Protein AF-A0A183HFF6-F1 (afdb_monomer_lite)

pLDDT: mean 70.69, std 12.78, range [40.28, 88.25]

Structure (mmCIF, N/CA/C/O backbone):
data_AF-A0A183HFF6-F1
#
_entry.id   AF-A0A183HFF6-F1
#
loop_
_atom_site.group_PDB
_atom_site.id
_atom_site.type_symbol
_atom_site.label_atom_id
_atom_site.label_alt_id
_atom_site.label_comp_id
_atom_site.label_asym_id
_atom_site.label_entity_id
_atom_site.label_seq_id
_atom_site.pdbx_PDB_ins_code
_atom_site.Cartn_x
_atom_site.Cartn_y
_atom_site.Cartn_z
_atom_site.occupancy
_atom_site.B_iso_or_equiv
_atom_site.auth_seq_id
_atom_site.auth_comp_id
_atom_site.auth_asym_id
_atom_site.auth_atom_id
_atom_site.pdbx_PDB_model_num
ATOM 1 N N . MET A 1 1 ? 23.552 38.661 -39.230 1.00 40.28 1 MET A N 1
ATOM 2 C CA . MET A 1 1 ? 23.634 37.900 -37.961 1.00 40.28 1 MET A CA 1
ATOM 3 C C . MET A 1 1 ? 22.761 36.654 -38.069 1.00 40.28 1 MET A C 1
ATOM 5 O O . MET A 1 1 ? 21.551 36.755 -37.918 1.00 40.28 1 MET A O 1
ATOM 9 N N . GLN A 1 2 ? 23.346 35.498 -38.398 1.00 46.47 2 GLN A N 1
ATOM 10 C CA . GLN A 1 2 ? 22.641 34.210 -38.368 1.00 46.47 2 GLN A CA 1
ATOM 11 C C . GLN A 1 2 ? 22.537 33.746 -36.911 1.00 46.47 2 GLN A C 1
ATOM 13 O O . GLN A 1 2 ? 23.552 33.488 -36.270 1.00 46.47 2 GLN A O 1
ATOM 18 N N . LYS A 1 3 ? 21.316 33.670 -36.371 1.00 45.47 3 LYS A N 1
ATOM 19 C CA . LYS A 1 3 ? 21.068 33.035 -35.072 1.00 45.47 3 LYS A CA 1
ATOM 20 C C . LYS A 1 3 ? 21.167 31.520 -35.260 1.00 45.47 3 LYS A C 1
ATOM 22 O O . LYS A 1 3 ? 20.279 30.909 -35.846 1.00 45.47 3 LYS A O 1
ATOM 27 N N . SER A 1 4 ? 22.256 30.926 -34.785 1.00 53.25 4 SER A N 1
ATOM 28 C CA . SER A 1 4 ? 22.430 29.476 -34.706 1.00 53.25 4 SER A CA 1
ATOM 29 C C . SER A 1 4 ? 21.426 28.892 -33.707 1.00 53.25 4 SER A C 1
ATOM 31 O O . SER A 1 4 ? 21.546 29.116 -32.502 1.00 53.25 4 SER A O 1
ATOM 33 N N . VAL A 1 5 ? 20.429 28.158 -34.200 1.00 58.84 5 VAL A N 1
ATOM 34 C CA . VAL A 1 5 ? 19.501 27.386 -33.365 1.00 58.84 5 VAL A CA 1
ATOM 35 C C . VAL A 1 5 ? 20.259 26.171 -32.832 1.00 58.84 5 VAL A C 1
ATOM 37 O O . VAL A 1 5 ? 20.503 25.211 -33.560 1.00 58.84 5 VAL A O 1
ATOM 40 N N . GLN A 1 6 ? 20.671 26.218 -31.564 1.00 55.16 6 GLN A N 1
ATOM 41 C CA . GLN A 1 6 ? 21.187 25.040 -30.872 1.00 55.16 6 GLN A CA 1
ATOM 42 C C . GLN A 1 6 ? 20.008 24.122 -30.553 1.00 55.16 6 GLN A C 1
ATOM 44 O O . GLN A 1 6 ? 19.280 24.322 -29.583 1.00 55.16 6 GLN A O 1
ATOM 49 N N . VAL A 1 7 ? 19.800 23.117 -31.401 1.00 54.78 7 VAL A N 1
ATOM 50 C CA . VAL A 1 7 ? 18.898 22.007 -31.098 1.00 54.78 7 VAL A CA 1
ATOM 51 C C . VAL A 1 7 ? 19.571 21.186 -30.005 1.00 54.78 7 VAL A C 1
ATOM 53 O O . VAL A 1 7 ? 20.478 20.397 -30.271 1.00 54.78 7 VAL A O 1
ATOM 56 N N . ALA A 1 8 ? 19.161 21.406 -28.756 1.00 52.81 8 ALA A N 1
ATOM 57 C CA . ALA A 1 8 ? 19.551 20.546 -27.654 1.00 52.81 8 ALA A CA 1
ATOM 58 C C . ALA A 1 8 ? 19.137 19.112 -28.009 1.00 52.81 8 ALA A C 1
ATOM 60 O O . ALA A 1 8 ? 17.949 18.816 -28.157 1.00 52.81 8 ALA A O 1
ATOM 61 N N . LYS A 1 9 ? 20.116 18.214 -28.170 1.00 52.69 9 LYS A N 1
ATOM 62 C CA . LYS A 1 9 ? 19.871 16.770 -28.190 1.00 52.69 9 LYS A CA 1
ATOM 63 C C . LYS A 1 9 ? 19.366 16.395 -26.802 1.00 52.69 9 LYS A C 1
ATOM 65 O O . LYS A 1 9 ? 20.148 16.037 -25.927 1.00 52.69 9 LYS A O 1
ATOM 70 N N . VAL A 1 10 ? 18.056 16.520 -26.596 1.00 55.03 10 VAL A N 1
ATOM 71 C CA . VAL A 1 10 ? 17.360 15.923 -25.462 1.00 55.03 10 VAL A CA 1
ATOM 72 C C . VAL A 1 10 ? 17.579 14.428 -25.616 1.00 55.03 10 VAL A C 1
ATOM 74 O O . VAL A 1 10 ? 16.959 13.775 -26.455 1.00 55.03 10 VAL A O 1
ATOM 77 N N . GLY A 1 11 ? 18.566 13.911 -24.882 1.00 50.16 11 GLY A N 1
ATOM 78 C CA . GLY A 1 11 ? 18.836 12.489 -24.802 1.00 50.16 11 GLY A CA 1
ATOM 79 C C . GLY A 1 11 ? 17.521 11.804 -24.482 1.00 50.16 11 GLY A C 1
ATOM 80 O O . GLY A 1 11 ? 16.907 12.078 -23.451 1.00 50.16 11 GLY A O 1
ATOM 81 N N . ARG A 1 12 ? 17.051 10.971 -25.410 1.00 54.78 12 ARG A N 1
ATOM 82 C CA . ARG A 1 12 ? 15.852 10.159 -25.245 1.00 54.78 12 ARG A CA 1
ATOM 83 C C . ARG A 1 12 ? 16.177 9.184 -24.117 1.00 54.78 12 ARG A C 1
ATOM 85 O O . ARG A 1 12 ? 16.745 8.125 -24.359 1.00 54.78 12 ARG A O 1
ATOM 92 N N . LYS A 1 13 ? 15.925 9.591 -22.870 1.00 59.59 13 LYS A N 1
ATOM 93 C CA . LYS A 1 13 ? 16.013 8.727 -21.695 1.00 59.59 13 LYS A CA 1
ATOM 94 C C . LYS A 1 13 ? 14.984 7.638 -21.968 1.00 59.59 13 LYS A C 1
ATOM 96 O O . LYS A 1 13 ? 13.787 7.909 -21.921 1.00 59.59 13 LYS A O 1
ATOM 101 N N . GLY A 1 14 ? 15.458 6.491 -22.457 1.00 55.66 14 GLY A N 1
ATOM 102 C CA . GLY A 1 14 ? 14.605 5.427 -22.967 1.00 55.66 14 GLY A CA 1
ATOM 103 C C . GLY A 1 14 ? 13.531 5.121 -21.936 1.00 55.66 14 GLY A C 1
ATOM 104 O O . GLY A 1 14 ? 13.846 4.943 -20.759 1.00 55.66 14 GLY A O 1
ATOM 105 N N . PHE A 1 15 ? 12.270 5.138 -22.363 1.00 60.91 15 PHE A N 1
ATOM 106 C CA . PHE A 1 15 ? 11.161 4.720 -21.523 1.00 60.91 15 PHE A CA 1
ATOM 107 C C . PHE A 1 15 ? 11.448 3.290 -21.067 1.00 60.91 15 PHE A C 1
ATOM 109 O O . PHE A 1 15 ? 11.419 2.354 -21.866 1.00 60.91 15 PHE A O 1
ATOM 116 N N . ASN A 1 16 ? 11.805 3.130 -19.795 1.00 72.00 16 ASN A N 1
ATOM 117 C CA . ASN A 1 16 ? 12.087 1.821 -19.236 1.00 72.00 16 ASN A CA 1
ATOM 118 C C . ASN A 1 16 ? 10.746 1.181 -18.868 1.00 72.00 16 ASN A C 1
ATOM 120 O O . ASN A 1 16 ? 10.339 1.207 -17.710 1.00 72.00 16 ASN A O 1
ATOM 124 N N . GLY A 1 17 ? 10.035 0.665 -19.875 1.00 74.44 17 GLY A N 1
ATOM 125 C CA . GLY A 1 17 ? 8.694 0.091 -19.707 1.00 74.44 17 GLY A CA 1
ATOM 126 C C . GLY A 1 17 ? 8.650 -1.044 -18.686 1.00 74.44 17 GLY A C 1
ATOM 127 O O . GLY A 1 17 ? 7.649 -1.226 -18.008 1.00 74.44 17 GLY A O 1
ATOM 128 N N . ARG A 1 18 ? 9.776 -1.732 -18.494 1.00 74.44 18 ARG A N 1
ATOM 129 C CA . ARG A 1 18 ? 9.984 -2.718 -17.432 1.00 74.44 18 ARG A CA 1
ATOM 130 C C . ARG A 1 18 ? 9.870 -2.109 -16.034 1.00 74.44 18 ARG A C 1
ATOM 132 O O . ARG A 1 18 ? 9.138 -2.627 -15.200 1.00 74.44 18 ARG A O 1
ATOM 139 N N . LYS A 1 19 ? 10.517 -0.964 -15.805 1.00 78.19 19 LYS A N 1
ATOM 140 C CA . LYS A 1 19 ? 10.377 -0.215 -14.552 1.00 78.19 19 LYS A CA 1
ATOM 141 C C . LYS A 1 19 ? 8.946 0.296 -14.365 1.00 78.19 19 LYS A C 1
ATOM 143 O O . LYS A 1 19 ? 8.385 0.113 -13.298 1.00 78.19 19 LYS A O 1
ATOM 148 N N . ALA A 1 20 ? 8.348 0.865 -15.413 1.00 80.06 20 ALA A N 1
ATOM 149 C CA . ALA A 1 20 ? 6.973 1.361 -15.351 1.00 80.06 20 ALA A CA 1
ATOM 150 C C . ALA A 1 20 ? 5.967 0.247 -15.004 1.00 80.06 20 ALA A C 1
ATOM 152 O O . ALA A 1 20 ? 5.061 0.460 -14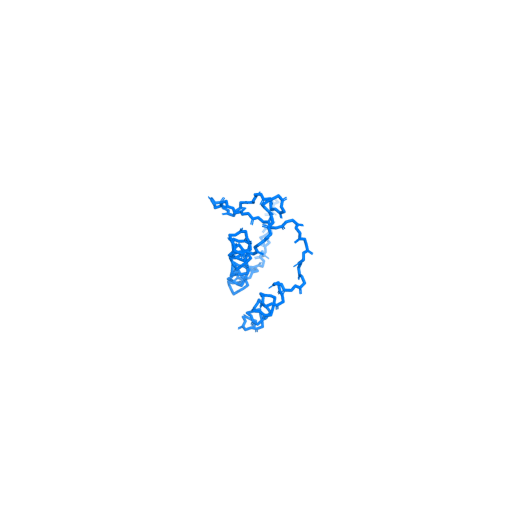.208 1.00 80.06 20 ALA A O 1
ATOM 153 N N . LEU A 1 21 ? 6.161 -0.956 -15.557 1.00 80.50 21 LEU A N 1
ATOM 154 C CA . LEU A 1 21 ? 5.350 -2.126 -15.232 1.00 80.50 21 LEU A CA 1
ATOM 155 C C . LEU A 1 21 ? 5.561 -2.583 -13.784 1.00 80.50 21 LEU A C 1
ATOM 157 O O . LEU A 1 21 ? 4.590 -2.875 -13.097 1.00 80.50 21 LEU A O 1
ATOM 161 N N . ALA A 1 22 ? 6.808 -2.635 -13.308 1.00 76.88 22 ALA A N 1
ATOM 162 C CA . ALA A 1 22 ? 7.101 -3.017 -11.928 1.00 76.88 22 ALA A CA 1
ATOM 163 C C . ALA A 1 22 ? 6.505 -2.028 -10.912 1.00 76.88 22 ALA A C 1
ATOM 165 O O . ALA A 1 22 ? 5.957 -2.456 -9.896 1.00 76.88 22 ALA A O 1
ATOM 166 N N . ASP A 1 23 ? 6.574 -0.727 -11.204 1.00 78.69 23 ASP A N 1
ATOM 167 C CA . ASP A 1 23 ? 5.979 0.324 -10.376 1.00 78.69 23 ASP A CA 1
ATOM 168 C C . ASP A 1 23 ? 4.442 0.180 -10.361 1.00 78.69 23 ASP A C 1
ATOM 170 O O . ASP A 1 23 ? 3.846 0.109 -9.289 1.00 78.69 23 ASP A O 1
ATOM 174 N N . MET A 1 24 ? 3.808 -0.021 -11.524 1.00 83.56 24 MET A N 1
ATOM 175 C CA . MET A 1 24 ? 2.360 -0.264 -11.623 1.00 83.56 24 MET A CA 1
ATOM 176 C C . MET A 1 24 ? 1.911 -1.520 -10.855 1.00 83.56 24 MET A C 1
ATOM 178 O O . MET A 1 24 ? 0.908 -1.492 -10.145 1.00 83.56 24 MET A O 1
ATOM 182 N N . VAL A 1 25 ? 2.632 -2.639 -10.987 1.00 80.94 25 VAL A N 1
ATOM 183 C CA . VAL A 1 25 ? 2.309 -3.889 -10.272 1.00 80.94 25 VAL A CA 1
ATOM 184 C C . VAL A 1 25 ? 2.462 -3.706 -8.763 1.00 80.94 25 VAL A C 1
ATOM 186 O O . VAL A 1 25 ? 1.649 -4.222 -8.001 1.00 80.94 25 VAL A O 1
ATOM 189 N N . THR A 1 26 ? 3.472 -2.949 -8.335 1.00 79.50 26 THR A N 1
ATOM 190 C CA . THR A 1 26 ? 3.694 -2.628 -6.922 1.00 79.50 26 THR A CA 1
ATOM 191 C C . THR A 1 26 ? 2.517 -1.841 -6.347 1.00 79.50 26 THR A C 1
ATOM 193 O O . THR A 1 26 ? 1.946 -2.255 -5.341 1.00 79.50 26 THR A O 1
ATOM 196 N N . GLU A 1 27 ? 2.107 -0.762 -7.019 1.00 80.44 27 GLU A N 1
ATOM 197 C CA . GLU A 1 27 ? 0.962 0.059 -6.605 1.00 80.44 27 GLU A CA 1
ATOM 198 C C . GLU A 1 27 ? -0.331 -0.767 -6.537 1.00 80.44 27 GLU A C 1
ATOM 200 O O . GLU A 1 27 ? -1.098 -0.669 -5.580 1.00 80.44 27 GLU A O 1
ATOM 205 N N . PHE A 1 28 ? -0.558 -1.639 -7.522 1.00 82.50 28 PHE A N 1
ATOM 206 C CA . PHE A 1 28 ? -1.744 -2.490 -7.554 1.00 82.50 28 PHE A CA 1
ATOM 207 C C . PHE A 1 28 ? -1.785 -3.496 -6.394 1.00 82.50 28 PHE A C 1
ATOM 209 O O . PHE A 1 28 ? -2.831 -3.689 -5.769 1.00 82.50 28 PHE A O 1
ATOM 216 N N . LEU A 1 29 ? -0.647 -4.120 -6.075 1.00 79.12 29 LEU A N 1
ATOM 217 C CA . LEU A 1 29 ? -0.542 -5.039 -4.941 1.00 79.12 29 LEU A CA 1
ATOM 218 C C . LEU A 1 29 ? -0.765 -4.323 -3.608 1.00 79.12 29 LEU A C 1
ATOM 220 O O . LEU A 1 29 ? -1.414 -4.882 -2.723 1.00 79.12 29 LEU A O 1
ATOM 224 N N . GLU A 1 30 ? -0.287 -3.089 -3.467 1.00 79.19 30 GLU A N 1
ATOM 225 C CA . GLU A 1 30 ? -0.508 -2.280 -2.266 1.00 79.19 30 GLU A CA 1
ATOM 226 C C . GLU A 1 30 ? -2.002 -1.967 -2.061 1.00 79.19 30 GLU A C 1
ATOM 228 O O . GLU A 1 30 ? -2.535 -2.181 -0.970 1.00 79.19 30 GLU A O 1
ATOM 233 N N . ILE A 1 31 ? -2.719 -1.587 -3.127 1.00 83.69 31 ILE A N 1
ATOM 234 C CA . ILE A 1 31 ? -4.172 -1.339 -3.087 1.00 83.69 31 ILE A CA 1
ATOM 235 C C . ILE A 1 31 ? -4.95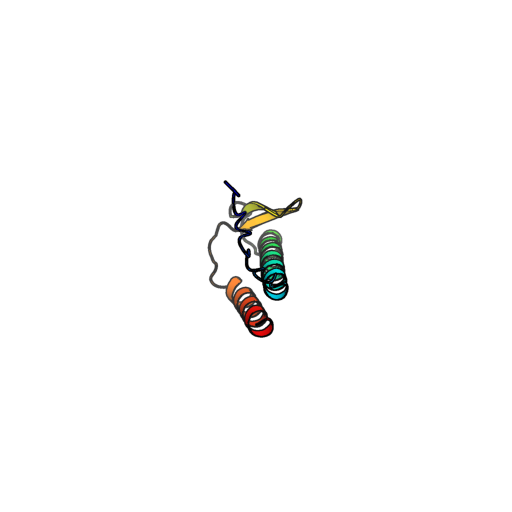1 -2.599 -2.682 1.00 83.69 31 ILE A C 1
ATOM 237 O O . ILE A 1 31 ? -5.831 -2.537 -1.815 1.00 83.69 31 ILE A O 1
ATOM 241 N N . ILE A 1 32 ? -4.634 -3.753 -3.284 1.00 83.00 32 ILE A N 1
ATOM 242 C CA . ILE A 1 32 ? -5.280 -5.028 -2.930 1.00 83.00 32 ILE A CA 1
ATOM 243 C C . ILE A 1 32 ? -5.044 -5.345 -1.457 1.00 83.00 32 ILE A C 1
ATOM 245 O O . ILE A 1 32 ? -5.971 -5.732 -0.751 1.00 83.00 32 ILE A O 1
ATOM 249 N N . SER A 1 33 ? -3.820 -5.152 -0.981 1.00 78.88 33 SER A N 1
ATOM 250 C CA . SER A 1 33 ? -3.438 -5.498 0.387 1.00 78.88 33 SER A CA 1
ATOM 251 C C . SER A 1 33 ? -4.191 -4.661 1.409 1.00 78.88 33 SER A C 1
ATOM 253 O O . SER A 1 33 ? -4.755 -5.204 2.356 1.00 78.88 33 SER A O 1
ATOM 255 N N . HIS A 1 34 ? -4.293 -3.356 1.169 1.00 79.88 34 HIS A N 1
ATOM 256 C CA . HIS A 1 34 ? -5.113 -2.460 1.974 1.00 79.88 34 HIS A CA 1
ATOM 257 C C . HIS A 1 34 ? -6.597 -2.841 1.958 1.00 79.88 34 HIS A C 1
ATOM 259 O O . HIS A 1 34 ? -7.238 -2.875 3.006 1.00 79.88 34 HIS A O 1
ATOM 265 N N . THR A 1 35 ? -7.125 -3.223 0.795 1.00 82.94 35 THR A N 1
ATOM 266 C CA . THR A 1 35 ? -8.515 -3.679 0.663 1.00 82.94 35 THR A CA 1
ATOM 267 C C . THR A 1 35 ? -8.767 -4.969 1.447 1.00 82.94 35 THR A C 1
ATOM 269 O O . THR A 1 35 ? -9.785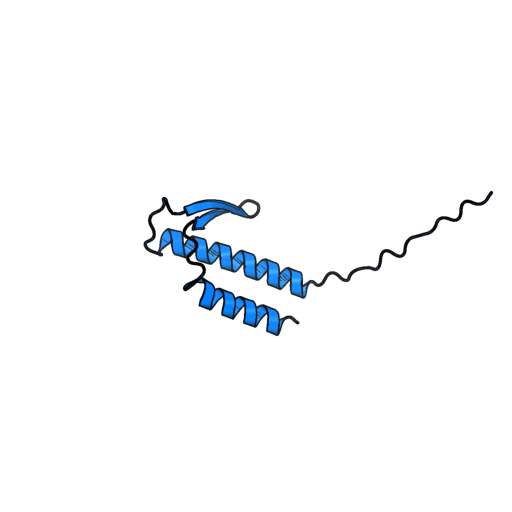 -5.092 2.127 1.00 82.94 35 THR A O 1
ATOM 272 N N . VAL A 1 36 ? -7.842 -5.931 1.385 1.00 82.00 36 VAL A N 1
ATOM 273 C CA . VAL A 1 36 ? -7.928 -7.187 2.141 1.00 82.00 36 VAL A CA 1
ATOM 274 C C . VAL A 1 36 ? -7.833 -6.918 3.642 1.00 82.00 36 VAL A C 1
ATOM 276 O O . VAL A 1 36 ? -8.633 -7.456 4.402 1.00 82.00 36 VAL A O 1
ATOM 279 N N . LEU A 1 37 ? -6.916 -6.049 4.070 1.00 79.50 37 LEU A N 1
ATOM 280 C CA . LEU A 1 37 ? -6.779 -5.642 5.471 1.00 79.50 37 LEU A CA 1
ATOM 281 C C . LEU A 1 37 ? -8.045 -4.958 5.996 1.00 79.50 37 LEU A C 1
ATOM 283 O O . LEU A 1 37 ? -8.482 -5.272 7.099 1.00 79.50 37 LEU A O 1
ATOM 287 N N . PHE A 1 38 ? -8.662 -4.084 5.202 1.00 82.50 38 PHE A N 1
ATOM 288 C CA . PHE A 1 38 ? -9.892 -3.393 5.582 1.00 82.50 38 PHE A CA 1
ATOM 289 C C . PHE A 1 38 ? -11.083 -4.350 5.725 1.00 82.50 38 PHE A C 1
ATOM 291 O O . PHE A 1 38 ? -11.833 -4.271 6.692 1.00 82.50 38 PHE A O 1
ATOM 298 N N . ASN A 1 39 ? -11.256 -5.275 4.776 1.00 82.75 39 ASN A N 1
ATOM 299 C CA . ASN A 1 39 ? -12.416 -6.172 4.766 1.00 82.75 39 ASN A CA 1
ATOM 300 C C . ASN A 1 39 ? -12.249 -7.405 5.669 1.00 82.75 39 ASN A C 1
ATOM 302 O O . ASN A 1 39 ? -13.241 -7.933 6.167 1.00 82.75 39 ASN A O 1
ATOM 306 N N . TYR A 1 40 ? -11.018 -7.888 5.859 1.00 81.19 40 TYR A N 1
ATOM 307 C CA . TYR A 1 40 ? -10.744 -9.189 6.484 1.00 81.19 40 TYR A CA 1
ATOM 308 C C . TYR A 1 40 ? -9.649 -9.158 7.558 1.00 81.19 40 TYR A C 1
ATOM 310 O O . TYR A 1 40 ? -9.463 -10.152 8.256 1.00 81.19 40 TYR A O 1
ATOM 318 N N . GLY A 1 41 ? -8.912 -8.054 7.708 1.00 71.31 41 GLY A N 1
ATOM 319 C CA . GLY A 1 41 ? -7.754 -7.968 8.605 1.00 71.31 41 GLY A CA 1
ATOM 320 C C . GLY A 1 41 ? -8.095 -7.833 10.089 1.00 71.31 41 GLY A C 1
ATOM 321 O O . GLY A 1 41 ? -7.189 -7.844 10.912 1.00 71.31 41 GLY A O 1
ATOM 322 N N . GLY A 1 42 ? -9.376 -7.694 10.446 1.00 70.81 42 GLY A N 1
ATOM 323 C CA . GLY A 1 42 ? -9.813 -7.553 11.840 1.00 70.81 42 GLY A CA 1
ATOM 324 C C . GLY A 1 42 ? -9.411 -6.227 12.499 1.00 70.81 42 GLY A C 1
ATOM 325 O O . GLY A 1 42 ? -9.623 -6.058 13.698 1.00 70.81 42 GLY A O 1
ATOM 326 N N . TYR A 1 43 ? -8.852 -5.290 11.727 1.00 77.50 43 TYR A N 1
ATOM 327 C CA . TYR A 1 43 ? -8.528 -3.942 12.177 1.00 77.50 43 TYR A CA 1
ATOM 328 C C . TYR A 1 43 ? -9.791 -3.064 12.176 1.00 77.50 43 TYR A C 1
ATOM 330 O O . TYR A 1 43 ? -10.599 -3.161 11.247 1.00 77.50 43 TYR A O 1
ATOM 338 N N . PRO A 1 44 ? -9.992 -2.213 13.195 1.00 81.31 44 PRO A N 1
ATOM 339 C CA . PRO A 1 44 ? -11.160 -1.347 13.248 1.00 81.31 44 PRO A CA 1
ATOM 340 C C . PRO A 1 44 ? -11.119 -0.284 12.139 1.00 81.31 44 PRO A C 1
ATOM 342 O O . PRO A 1 44 ? -10.065 0.235 11.797 1.00 81.31 44 PRO A O 1
ATOM 345 N N . ALA A 1 45 ? -12.274 0.065 11.566 1.00 82.50 45 ALA A N 1
ATOM 346 C CA . ALA A 1 45 ? -12.345 0.939 10.385 1.00 82.50 45 ALA A CA 1
ATOM 347 C C . ALA A 1 45 ? -11.751 2.347 10.601 1.00 82.50 45 ALA A C 1
ATOM 349 O O . ALA A 1 45 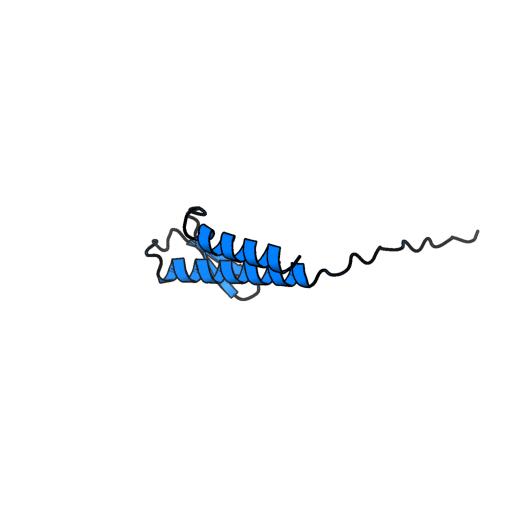? -11.293 2.972 9.652 1.00 82.50 45 ALA A O 1
ATOM 350 N N . GLU A 1 46 ? -11.713 2.827 11.845 1.00 85.50 46 GLU A N 1
ATOM 351 C CA . GLU A 1 46 ? -11.076 4.091 12.250 1.00 85.50 46 GLU A CA 1
ATOM 352 C C . GLU A 1 46 ? -9.554 4.111 12.045 1.00 85.50 46 GLU A C 1
ATOM 354 O O . GLU A 1 46 ? -8.933 5.171 12.057 1.00 85.50 46 GLU A O 1
ATOM 359 N N . THR A 1 47 ? -8.949 2.946 11.815 1.00 84.38 47 THR A N 1
ATOM 360 C CA . THR A 1 47 ? -7.529 2.809 11.492 1.00 84.38 47 THR A CA 1
ATOM 361 C C . THR A 1 47 ? -7.273 2.900 9.994 1.00 84.38 47 THR A C 1
ATOM 363 O O . THR A 1 47 ? -6.178 2.557 9.549 1.00 84.38 47 THR A O 1
ATOM 366 N N . PHE A 1 48 ? -8.271 3.300 9.202 1.00 84.19 48 PHE A N 1
ATOM 367 C CA . PHE A 1 48 ? -8.152 3.444 7.761 1.00 84.19 48 PHE A CA 1
ATOM 368 C C . PHE A 1 48 ? -8.645 4.809 7.287 1.00 84.19 48 PHE A C 1
ATOM 370 O O . PHE A 1 48 ? -9.756 5.232 7.597 1.00 84.19 48 PHE A O 1
ATOM 377 N N . ASP A 1 49 ? -7.835 5.446 6.450 1.00 87.06 49 ASP A N 1
ATOM 378 C CA . ASP A 1 49 ? -8.192 6.648 5.709 1.00 87.06 49 ASP A CA 1
ATOM 379 C C . ASP A 1 49 ? -8.654 6.293 4.295 1.00 87.06 49 ASP A C 1
ATOM 381 O O . ASP A 1 49 ? -8.353 5.228 3.760 1.00 87.06 49 ASP A O 1
ATOM 385 N N . THR A 1 50 ? -9.394 7.197 3.655 1.00 88.25 50 THR A N 1
ATOM 386 C CA . THR A 1 50 ? -9.796 7.017 2.253 1.00 88.25 50 THR A CA 1
ATOM 387 C C . THR A 1 50 ? -8.758 7.646 1.329 1.00 88.25 50 THR A C 1
ATOM 389 O O . THR A 1 50 ? -8.447 8.829 1.453 1.00 88.25 50 THR A O 1
ATOM 392 N N . ALA A 1 51 ? -8.258 6.868 0.372 1.00 86.56 51 ALA A N 1
ATOM 393 C CA . ALA A 1 51 ? -7.336 7.304 -0.669 1.00 86.56 51 ALA A CA 1
ATOM 394 C C . ALA A 1 51 ? -7.914 7.030 -2.065 1.00 86.56 51 ALA A C 1
ATOM 396 O O . ALA A 1 51 ? -8.860 6.256 -2.231 1.00 86.56 51 ALA A O 1
ATOM 397 N N . SER A 1 52 ? -7.337 7.672 -3.084 1.00 84.94 52 SER A N 1
ATOM 398 C CA . SER A 1 52 ? -7.754 7.514 -4.479 1.00 84.94 52 SER A CA 1
ATOM 399 C C . SER A 1 52 ? -6.597 7.097 -5.377 1.00 84.94 52 SER A C 1
ATOM 401 O O . SER A 1 52 ? -5.544 7.735 -5.362 1.00 84.94 52 SER A O 1
ATOM 403 N N . TYR A 1 53 ? -6.831 6.098 -6.224 1.00 80.81 53 TYR A N 1
ATOM 404 C CA . TYR A 1 53 ? -5.967 5.743 -7.345 1.00 80.81 53 TYR A CA 1
ATOM 405 C C . TYR A 1 53 ? -6.739 5.922 -8.655 1.00 80.81 53 TYR A C 1
ATOM 407 O O . TYR A 1 53 ? -7.599 5.112 -9.012 1.00 80.81 53 TYR A O 1
ATOM 415 N N . GLY A 1 54 ? -6.487 7.031 -9.357 1.00 82.44 54 GLY A N 1
ATOM 416 C CA . GLY A 1 54 ? -7.295 7.425 -10.512 1.00 82.44 54 GLY A CA 1
ATOM 417 C C . GLY A 1 54 ? -8.757 7.647 -10.113 1.00 82.44 54 GLY A C 1
ATOM 418 O O . GLY A 1 54 ? -9.057 8.538 -9.325 1.00 82.44 54 GLY A O 1
ATOM 419 N N . SER A 1 55 ? -9.665 6.831 -10.651 1.00 84.31 55 SER A N 1
ATOM 420 C CA . SER A 1 55 ? -11.102 6.860 -10.339 1.00 84.31 55 SER A CA 1
ATOM 421 C C . SER A 1 55 ? -11.530 5.855 -9.262 1.00 84.31 55 SER A C 1
ATOM 423 O O . SER A 1 55 ? -12.723 5.720 -9.002 1.00 84.31 55 SER A O 1
ATOM 425 N N . ILE A 1 56 ? -10.590 5.107 -8.678 1.00 82.31 56 ILE A N 1
ATOM 426 C CA . ILE A 1 56 ? -10.870 4.073 -7.677 1.00 82.31 56 ILE A CA 1
ATOM 427 C C . ILE A 1 56 ? -10.600 4.650 -6.290 1.00 82.31 56 ILE A C 1
ATOM 429 O O . ILE A 1 56 ? -9.511 5.161 -6.033 1.00 82.31 56 ILE A O 1
ATOM 433 N N . LEU A 1 57 ? -11.584 4.545 -5.398 1.00 85.94 57 LEU A N 1
ATOM 434 C CA . LEU A 1 57 ? -11.436 4.865 -3.980 1.00 85.94 57 LEU A CA 1
ATOM 435 C C . LEU A 1 57 ? -11.137 3.587 -3.199 1.00 85.94 57 LEU A C 1
ATOM 437 O O . LEU A 1 57 ? -11.743 2.548 -3.461 1.00 85.94 57 LEU A O 1
ATOM 441 N N . PHE A 1 58 ? -10.215 3.665 -2.245 1.00 84.50 58 PHE A N 1
ATOM 442 C CA . PHE A 1 58 ? -9.842 2.538 -1.396 1.00 84.50 58 PHE A CA 1
ATOM 443 C C . PHE A 1 58 ? -9.465 3.001 0.015 1.00 84.50 58 PHE A C 1
ATOM 445 O O . PHE A 1 58 ? -9.116 4.162 0.228 1.00 84.50 58 PHE A O 1
ATOM 452 N N . HIS A 1 59 ? -9.556 2.088 0.981 1.00 85.38 59 HIS A N 1
ATOM 453 C CA . HIS A 1 59 ? -9.256 2.349 2.387 1.00 85.38 59 HIS A CA 1
ATOM 454 C C . HIS A 1 59 ? -7.806 1.975 2.703 1.00 85.38 59 HIS A C 1
ATOM 456 O O . HIS A 1 59 ? -7.461 0.800 2.664 1.00 85.38 59 HIS A O 1
ATOM 462 N N . VAL A 1 60 ? -6.966 2.960 3.016 1.00 83.56 60 VAL A N 1
ATOM 463 C CA . VAL A 1 60 ? -5.546 2.810 3.368 1.00 83.56 60 VAL A CA 1
ATOM 464 C C . VAL A 1 60 ? -5.388 2.758 4.876 1.00 83.56 60 VAL A C 1
ATOM 466 O O . VAL A 1 60 ? -5.874 3.636 5.576 1.00 83.56 60 VAL A O 1
ATOM 469 N N . SER A 1 61 ? -4.660 1.763 5.378 1.00 79.31 61 SER A N 1
ATOM 470 C CA . SER A 1 61 ? -4.367 1.652 6.812 1.00 79.31 61 SER A CA 1
ATOM 471 C C . SER A 1 61 ? -3.443 2.782 7.275 1.00 79.31 61 SER A C 1
ATOM 473 O O . SER A 1 61 ? -2.378 2.989 6.693 1.00 79.31 61 SER A O 1
ATOM 475 N N . THR A 1 62 ? -3.819 3.468 8.354 1.00 75.50 62 THR A N 1
ATOM 476 C CA . THR A 1 62 ? -3.014 4.491 9.045 1.00 75.50 62 THR A CA 1
ATOM 477 C C . THR A 1 62 ? -2.106 3.881 10.109 1.00 75.50 62 THR A C 1
ATOM 479 O O . THR A 1 62 ? -1.086 4.473 10.476 1.00 75.50 62 THR A O 1
ATOM 482 N N . ILE A 1 63 ? -2.425 2.664 10.570 1.00 69.19 63 ILE A N 1
ATOM 483 C CA . ILE A 1 63 ? -1.541 1.875 11.423 1.00 69.19 63 ILE A CA 1
ATOM 484 C C . ILE A 1 63 ? -0.381 1.405 10.553 1.00 69.19 63 ILE A C 1
ATOM 486 O O . ILE A 1 63 ? -0.475 0.450 9.780 1.00 69.19 63 ILE A O 1
ATOM 490 N N . LEU A 1 64 ? 0.717 2.142 10.681 1.00 55.53 64 LEU A N 1
ATOM 491 C CA . LEU A 1 64 ? 2.041 1.894 10.127 1.00 55.53 64 LEU A CA 1
ATOM 492 C C . LEU A 1 64 ? 2.679 0.615 10.704 1.00 55.53 64 LEU A C 1
ATOM 494 O O . LEU A 1 64 ? 3.836 0.621 11.104 1.00 55.53 64 LEU A O 1
ATOM 498 N N . GLU A 1 65 ? 1.991 -0.524 10.690 1.00 52.34 65 GLU A N 1
ATOM 499 C CA . GLU A 1 65 ? 2.669 -1.818 10.791 1.00 52.34 65 GLU A CA 1
ATOM 500 C C . GLU A 1 65 ? 3.001 -2.330 9.393 1.00 52.34 65 GLU A C 1
ATOM 502 O O . GLU A 1 65 ? 2.566 -3.377 8.918 1.00 52.34 65 GLU A O 1
ATOM 507 N N . ARG A 1 66 ? 3.910 -1.577 8.767 1.00 53.50 66 ARG A N 1
ATOM 508 C CA . ARG A 1 66 ? 4.724 -1.988 7.616 1.00 53.50 66 ARG A CA 1
ATOM 509 C C . ARG A 1 66 ? 5.574 -3.244 7.869 1.00 53.50 66 ARG A C 1
ATOM 511 O O . ARG A 1 66 ? 6.393 -3.591 7.035 1.00 53.50 66 ARG A O 1
ATOM 518 N N . PHE A 1 67 ? 5.462 -3.910 9.017 1.00 49.12 67 PHE A N 1
ATOM 519 C CA . PHE A 1 67 ? 6.481 -4.861 9.462 1.00 49.12 67 PHE A CA 1
ATOM 520 C C . PHE A 1 67 ? 6.167 -6.331 9.176 1.00 49.12 67 PHE A C 1
ATOM 522 O O . PHE A 1 67 ? 7.098 -7.104 8.972 1.00 49.12 67 PHE A O 1
ATOM 529 N N . VAL A 1 68 ? 4.892 -6.735 9.123 1.00 51.56 68 VAL A N 1
ATOM 530 C CA . VAL A 1 68 ? 4.547 -8.165 8.978 1.00 51.56 68 VAL A CA 1
ATOM 531 C C . VAL A 1 68 ? 3.848 -8.461 7.655 1.00 51.56 68 VAL A C 1
ATOM 533 O O . VAL A 1 68 ? 4.269 -9.373 6.949 1.00 51.56 68 VAL A O 1
ATOM 536 N N . PHE A 1 69 ? 2.860 -7.662 7.240 1.00 54.09 69 PHE A N 1
ATOM 537 C CA . PHE A 1 69 ? 2.138 -7.908 5.981 1.00 54.09 69 PHE A CA 1
ATOM 538 C C . PHE A 1 69 ? 2.937 -7.477 4.741 1.00 54.09 69 PHE A C 1
ATOM 540 O O . PHE A 1 69 ? 2.978 -8.181 3.730 1.00 54.09 69 PHE A O 1
ATOM 547 N N . TYR A 1 70 ? 3.672 -6.369 4.857 1.00 58.97 70 TYR A N 1
ATOM 548 C CA . TYR A 1 70 ? 4.618 -5.945 3.831 1.00 58.97 70 TYR A CA 1
ATOM 549 C C . TYR A 1 70 ? 5.806 -6.898 3.713 1.00 58.97 70 TYR A C 1
ATOM 551 O O . TYR A 1 70 ? 6.431 -6.893 2.679 1.00 58.97 70 TYR A O 1
ATOM 559 N N . SER A 1 71 ? 6.099 -7.793 4.663 1.00 59.03 71 SER A N 1
ATOM 560 C CA . SER A 1 71 ? 7.233 -8.716 4.486 1.00 59.03 71 SER A CA 1
ATOM 561 C C . SER A 1 71 ? 7.056 -9.660 3.281 1.00 59.03 71 SER A C 1
ATOM 563 O O . SER A 1 71 ? 8.011 -9.894 2.542 1.00 59.03 71 SER A O 1
ATOM 565 N N . PHE A 1 72 ? 5.834 -10.145 3.019 1.00 62.16 72 PHE A N 1
ATOM 566 C CA . PHE A 1 72 ? 5.531 -10.975 1.845 1.00 62.16 72 PHE A CA 1
ATOM 567 C C . PHE A 1 72 ? 5.447 -10.139 0.563 1.00 62.16 72 PHE A C 1
ATOM 569 O O . PHE A 1 72 ? 5.998 -10.521 -0.468 1.00 62.16 72 PHE A O 1
ATOM 576 N N . ILE A 1 73 ? 4.792 -8.979 0.632 1.00 64.31 73 ILE A N 1
ATOM 577 C CA . ILE A 1 73 ? 4.641 -8.070 -0.510 1.00 64.31 73 ILE A CA 1
ATOM 578 C C . ILE A 1 73 ? 5.991 -7.461 -0.897 1.00 64.31 73 ILE A C 1
ATOM 580 O O . ILE A 1 73 ? 6.318 -7.436 -2.072 1.00 64.31 73 ILE A O 1
ATOM 584 N N . ASP A 1 74 ? 6.818 -7.061 0.062 1.00 66.31 74 ASP A N 1
ATOM 585 C CA . ASP A 1 74 ? 8.175 -6.552 -0.135 1.00 66.31 74 ASP A CA 1
ATOM 586 C C . ASP A 1 74 ? 9.083 -7.637 -0.700 1.00 66.31 74 ASP A C 1
ATOM 588 O O . ASP A 1 74 ? 9.853 -7.345 -1.609 1.00 66.31 74 ASP A O 1
ATOM 592 N N . GLN A 1 75 ? 8.984 -8.890 -0.234 1.00 67.38 75 GLN A N 1
ATOM 593 C CA . GLN A 1 75 ? 9.712 -10.002 -0.855 1.00 67.38 75 GLN A CA 1
ATOM 594 C C . GLN A 1 75 ? 9.249 -10.249 -2.291 1.00 67.38 75 GLN A C 1
ATOM 596 O O . GLN A 1 75 ? 10.085 -10.456 -3.170 1.00 67.38 75 GLN A O 1
ATOM 601 N N . PHE A 1 76 ? 7.943 -10.180 -2.558 1.00 68.25 76 PHE A N 1
ATOM 602 C CA . PHE A 1 76 ? 7.401 -10.340 -3.904 1.00 68.25 76 PHE A CA 1
ATOM 603 C C . PHE A 1 76 ? 7.803 -9.177 -4.822 1.00 68.25 76 PHE A C 1
ATOM 605 O O . PHE A 1 76 ? 8.267 -9.411 -5.932 1.00 68.25 76 PHE A O 1
ATOM 612 N N . ILE A 1 77 ? 7.723 -7.929 -4.354 1.00 66.00 77 ILE A N 1
ATOM 613 C CA . ILE A 1 77 ? 8.173 -6.722 -5.060 1.00 66.00 77 ILE A CA 1
ATOM 614 C C . ILE A 1 77 ? 9.683 -6.772 -5.291 1.00 66.00 77 ILE A C 1
ATOM 616 O O . ILE A 1 77 ? 10.143 -6.423 -6.376 1.00 66.00 77 ILE A O 1
ATOM 620 N N . LEU A 1 78 ? 10.471 -7.200 -4.303 1.00 67.94 78 LEU A N 1
ATOM 621 C CA . LEU A 1 78 ? 11.917 -7.368 -4.433 1.00 67.94 78 LEU A CA 1
ATOM 622 C C . LEU A 1 78 ? 12.241 -8.435 -5.481 1.00 67.94 78 LEU A C 1
ATOM 624 O O . LEU A 1 78 ? 13.066 -8.187 -6.358 1.00 67.94 78 LEU A O 1
ATOM 628 N N . ALA A 1 79 ? 11.548 -9.576 -5.453 1.00 69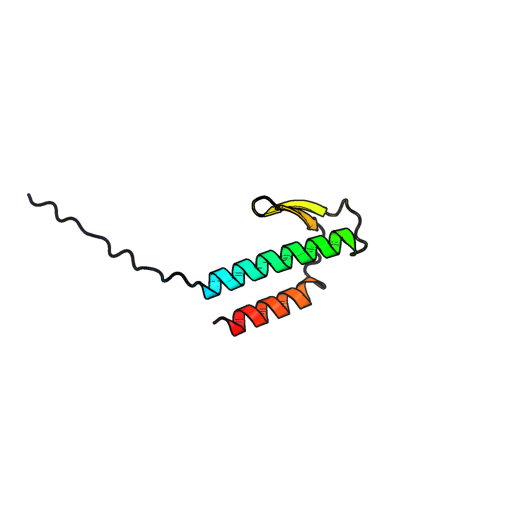.62 79 ALA A N 1
ATOM 629 C CA . ALA A 1 79 ? 11.672 -10.617 -6.468 1.00 69.62 79 ALA A CA 1
ATOM 630 C C . ALA A 1 79 ? 11.275 -10.100 -7.860 1.00 69.62 79 ALA A C 1
ATOM 632 O O . ALA A 1 79 ? 11.978 -10.369 -8.835 1.00 69.62 79 ALA A O 1
ATOM 633 N N . LEU A 1 80 ? 10.212 -9.298 -7.964 1.00 66.50 80 LEU A N 1
ATOM 634 C CA . LEU A 1 80 ? 9.779 -8.685 -9.219 1.00 66.50 80 LEU A CA 1
ATOM 635 C C . LEU A 1 80 ? 10.830 -7.696 -9.738 1.00 66.50 80 LEU A C 1
ATOM 637 O O . LEU A 1 80 ? 11.203 -7.747 -10.904 1.00 66.50 80 LEU A O 1
ATOM 641 N N . LYS A 1 81 ? 11.372 -6.839 -8.866 1.00 66.31 81 LYS A N 1
ATOM 642 C CA . LYS A 1 81 ? 12.430 -5.875 -9.203 1.00 66.31 81 LYS A CA 1
ATOM 643 C C . LYS A 1 81 ? 13.713 -6.567 -9.663 1.00 66.31 81 LYS A C 1
ATOM 645 O O . LYS A 1 81 ? 14.299 -6.116 -10.640 1.00 66.31 81 LYS A O 1
ATOM 650 N N . ILE A 1 82 ? 14.124 -7.657 -9.011 1.00 70.00 82 ILE A N 1
ATOM 651 C CA . ILE A 1 82 ? 15.289 -8.461 -9.422 1.00 70.00 82 ILE A CA 1
ATOM 652 C C . ILE A 1 82 ? 15.032 -9.154 -10.765 1.00 70.00 82 ILE A C 1
ATOM 654 O O . ILE A 1 82 ? 15.927 -9.213 -11.595 1.00 70.00 82 ILE A O 1
ATOM 658 N N . SER A 1 83 ? 13.815 -9.646 -11.001 1.00 60.38 83 SER A N 1
ATOM 659 C CA . SER A 1 83 ? 13.471 -10.381 -12.230 1.00 60.38 83 SER A CA 1
ATOM 660 C C . SER A 1 83 ? 13.321 -9.486 -13.467 1.00 60.38 83 SER A C 1
ATOM 662 O O . SER A 1 83 ? 13.275 -9.981 -14.592 1.00 60.38 83 SER A O 1
ATOM 664 N N . VAL A 1 84 ? 13.178 -8.174 -13.269 1.00 56.22 84 VAL A N 1
ATOM 665 C CA . VAL A 1 84 ? 12.848 -7.196 -14.318 1.00 56.22 84 VAL A CA 1
ATOM 666 C C . VAL A 1 84 ? 14.063 -6.344 -14.742 1.00 56.22 84 VAL A C 1
ATOM 668 O O . VAL A 1 84 ? 14.010 -5.693 -15.793 1.00 56.22 84 VAL A O 1
ATOM 671 N N . ILE A 1 85 ? 15.161 -6.363 -13.973 1.00 53.28 85 ILE A N 1
ATOM 672 C CA . ILE A 1 85 ? 16.464 -5.748 -14.311 1.00 53.28 85 ILE A CA 1
ATOM 673 C C . ILE A 1 85 ? 17.308 -6.752 -15.097 1.00 53.28 85 ILE A C 1
ATOM 675 O O . ILE A 1 85 ? 17.795 -6.353 -16.183 1.00 53.28 85 ILE A O 1
#

Foldseek 3Di:
DDDDPPPPPPPPPDPLVLVVVLVVVLVVVQQVLQQCCCPPVPDDLVQWDWDDDPPDIGTHGVPPPCDPSVVVSVVVSVVSVVVSD

Radius of g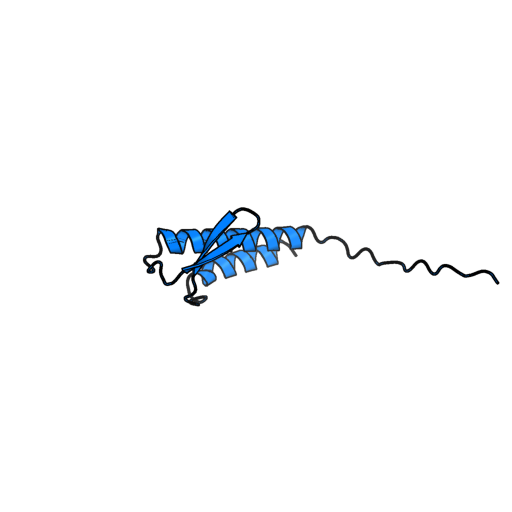yration: 20.26 Å; chains: 1; bounding box: 36×49×52 Å

Sequence (85 aa):
MQKSVQVAKVGRKGFNGRKALADMVTEFLEIISHTVLFNYGGYPAETFDTASYGSILFHVSTILERFVFYSFIDQFILALKISVI

Organism: NCBI:txid387005

InterPro domains:
  IPR036570 HORMA domain superfamily [G3DSA:3.30.900.10] (13-64)
  IPR036570 HORMA domain superfamily [SSF56019] (18-61)

Secondary structure (DSSP, 8-state):
----------------HHHHHHHHHHHHHHHHHHHHHHHHS---GGGEEEEEETTEEEEEE-S--TTTHHHHHHHHHHHHHHHH-